Protein AF-A0A2S4L599-F1 (afdb_monomer)

Foldseek 3Di:
DDPDDDDDADQCQLPPHDDPDPVSVVSVVVVVVCCVPDQKDWDWDADPVDDDPFFGTKIKIQGDDDPPPPPDPPPPPPPDPDSDIAMWTWDQDPVRDIDIGHPPD

Nearest PDB structures (foldseek):
  4ejs-assembly1_C-2  TM=7.024E-01  e=7.358E-03  Saccharomyces cerevisiae S288C

Radius of gyration: 16.3 Å; Cα contacts (8 Å, |Δi|>4): 114; chains: 1; bounding box: 38×35×42 Å

pLDDT: mean 81.02, std 18.65, range [38.31, 97.25]

InterPro domains:
  IPR018627 Elongator complex protein 6 [PTHR16184] (4-104)
  IPR027417 P-loop containing nucleoside triphosphate hydrolase [G3DSA:3.40.50.300] (1-103)

Organism: NCBI:txid94208

Mean predicted aligned error: 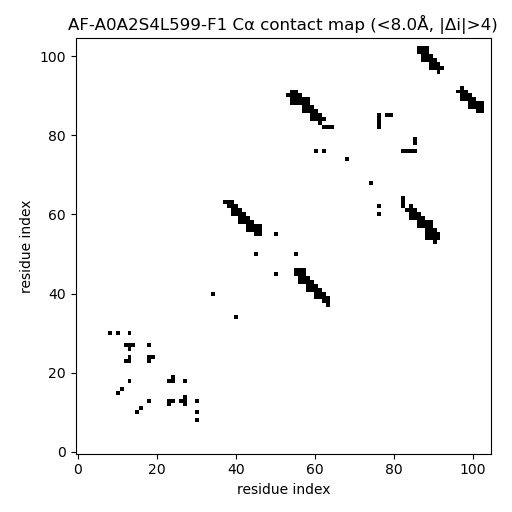8.45 Å

Solvent-accessible surface area (backbone atoms only — not comparable to full-atom values): 6861 Å² total; per-residue (Å²): 134,87,90,80,84,89,85,89,76,84,57,59,66,45,74,74,45,88,64,84,47,73,68,44,43,53,47,23,52,49,54,52,51,51,56,71,71,39,62,59,43,78,46,80,44,70,47,96,88,52,89,50,98,82,39,56,26,38,39,36,42,42,58,66,83,62,99,81,65,88,84,65,94,74,63,97,56,76,86,49,99,68,78,51,74,46,62,28,36,28,25,71,46,98,89,70,51,76,52,77,43,69,74,88,119

Sequence (105 aa):
RVHATILTLSADDPLLHPQATPLEREHAALALSQAHAARTVVALRMLDTGAARDVSGVMRITARGGEDDDEDGAGIAQGSGNGEDVEYLYYVAGDGGVKVFERGA

Secondary structure (DSSP, 8-state):
-----------HHHHHS---SHHHHHHHHHHHHHHHH-SEEEEEEE-TT---SS--EEEEEEE---TT--SS---TTTTSTTTPPEEEEEEE-TTS-EEEEETT-

Structure (mmCIF, N/CA/C/O backbone):
data_AF-A0A2S4L599-F1
#
_entry.id   AF-A0A2S4L599-F1
#
loop_
_atom_site.group_PDB
_atom_site.id
_atom_site.type_symbol
_atom_site.label_atom_id
_atom_site.label_alt_id
_atom_site.label_comp_id
_atom_site.label_asym_id
_atom_site.label_entity_id
_atom_site.label_seq_id
_atom_site.pdbx_PDB_ins_code
_atom_site.Cartn_x
_atom_site.Cartn_y
_atom_site.Cartn_z
_atom_site.occupancy
_atom_site.B_iso_or_equiv
_atom_site.auth_seq_id
_atom_site.auth_comp_id
_atom_site.auth_asym_id
_atom_site.auth_atom_id
_atom_site.pdbx_PDB_model_num
ATOM 1 N N . ARG A 1 1 ? 13.878 -23.677 3.643 1.00 75.88 1 ARG A N 1
ATOM 2 C CA . ARG A 1 1 ? 14.191 -22.239 3.828 1.00 75.88 1 ARG A CA 1
ATOM 3 C C . ARG A 1 1 ? 13.245 -21.478 2.907 1.00 75.88 1 ARG A C 1
ATOM 5 O O . ARG A 1 1 ? 13.159 -21.874 1.754 1.00 75.88 1 ARG A O 1
ATOM 12 N N . VAL A 1 2 ? 12.469 -20.517 3.406 1.00 84.31 2 VAL A N 1
ATOM 13 C CA . VAL A 1 2 ? 11.553 -19.721 2.565 1.00 84.31 2 VAL A CA 1
ATOM 14 C C . VAL A 1 2 ? 12.350 -18.551 1.991 1.00 84.31 2 VAL A C 1
ATOM 16 O O . VAL A 1 2 ? 13.052 -17.890 2.750 1.00 84.31 2 VAL A O 1
ATOM 19 N N . HIS A 1 3 ? 12.310 -18.359 0.670 1.00 87.06 3 HIS A N 1
ATOM 20 C CA . HIS A 1 3 ? 13.086 -17.317 -0.016 1.00 87.06 3 HIS A CA 1
ATOM 21 C C . HIS A 1 3 ? 12.345 -15.974 -0.062 1.00 87.06 3 HIS A C 1
ATOM 23 O O . HIS A 1 3 ? 12.966 -14.930 0.094 1.00 87.06 3 HIS A O 1
ATOM 29 N N . ALA A 1 4 ? 11.018 -16.002 -0.213 1.00 89.19 4 ALA A N 1
ATOM 30 C CA . ALA A 1 4 ? 10.182 -14.811 -0.267 1.00 89.19 4 ALA A CA 1
ATOM 31 C C . ALA A 1 4 ? 8.791 -15.082 0.322 1.00 89.19 4 ALA A C 1
ATOM 33 O O . ALA A 1 4 ? 8.301 -16.213 0.281 1.00 89.19 4 ALA A O 1
ATOM 34 N N . THR A 1 5 ? 8.157 -14.022 0.821 1.00 93.00 5 THR A N 1
ATOM 35 C CA . THR A 1 5 ? 6.768 -14.009 1.294 1.00 93.00 5 THR A CA 1
ATOM 36 C C . THR A 1 5 ? 6.077 -12.796 0.687 1.00 93.00 5 THR A C 1
ATOM 38 O O . THR A 1 5 ? 6.600 -11.689 0.781 1.00 93.00 5 THR A O 1
ATOM 41 N N . ILE A 1 6 ? 4.904 -12.999 0.086 1.00 94.44 6 ILE A N 1
ATOM 42 C CA . ILE A 1 6 ? 4.062 -11.920 -0.440 1.00 94.44 6 ILE A CA 1
ATOM 43 C C . ILE A 1 6 ? 2.854 -11.784 0.482 1.00 94.44 6 ILE A C 1
ATOM 45 O O . ILE A 1 6 ? 2.152 -12.763 0.734 1.00 94.44 6 ILE A O 1
ATOM 49 N N . LEU A 1 7 ? 2.628 -10.574 0.991 1.00 95.75 7 LEU A N 1
ATOM 50 C CA . LEU A 1 7 ? 1.468 -10.228 1.806 1.00 95.75 7 LEU A CA 1
ATOM 51 C C . LEU A 1 7 ? 0.641 -9.180 1.064 1.00 95.75 7 LEU A C 1
ATOM 53 O O . LEU A 1 7 ? 1.179 -8.176 0.604 1.00 95.75 7 LEU A O 1
ATOM 57 N N . THR A 1 8 ? -0.667 -9.404 0.977 1.00 95.38 8 THR A N 1
ATOM 58 C CA . THR A 1 8 ? -1.624 -8.441 0.424 1.00 95.38 8 THR A CA 1
ATOM 59 C C . THR A 1 8 ? -2.568 -8.021 1.538 1.00 95.38 8 THR A C 1
ATOM 61 O O . THR A 1 8 ? -3.235 -8.864 2.135 1.00 95.38 8 THR A O 1
ATOM 64 N N . LEU A 1 9 ? -2.597 -6.725 1.837 1.00 93.75 9 LEU A N 1
ATOM 65 C CA . LEU A 1 9 ? -3.397 -6.135 2.908 1.00 93.75 9 LEU A CA 1
ATOM 66 C C . LEU A 1 9 ? -4.200 -4.961 2.341 1.00 93.75 9 LEU A C 1
ATOM 68 O O . LEU A 1 9 ? -3.706 -4.243 1.473 1.00 93.75 9 LEU A O 1
ATOM 72 N N . SER A 1 10 ? -5.419 -4.758 2.844 1.00 92.12 10 SER A N 1
ATOM 73 C CA . SER A 1 10 ? -6.171 -3.529 2.569 1.00 92.12 10 SER A CA 1
ATOM 74 C C . SER A 1 10 ? -5.547 -2.392 3.372 1.00 92.12 10 SER A C 1
ATOM 76 O O . SER A 1 10 ? -5.543 -2.449 4.599 1.00 92.12 10 SER A O 1
ATOM 78 N N . ALA A 1 11 ? -4.984 -1.395 2.691 1.00 89.75 11 ALA A N 1
ATOM 79 C CA . ALA A 1 11 ? -4.231 -0.316 3.328 1.00 89.75 11 ALA A CA 1
ATOM 80 C C . ALA A 1 11 ? -5.070 0.947 3.606 1.00 89.75 11 ALA A C 1
ATOM 82 O O . ALA A 1 11 ? -4.670 1.772 4.424 1.00 89.75 11 ALA A O 1
ATOM 83 N N . ASP A 1 12 ? -6.235 1.092 2.972 1.00 88.06 12 ASP A N 1
ATOM 84 C CA . ASP A 1 12 ? -7.008 2.340 3.002 1.00 88.06 12 ASP A CA 1
ATOM 85 C C . ASP A 1 12 ? -7.619 2.619 4.381 1.00 88.06 12 ASP A C 1
ATOM 87 O O . ASP A 1 12 ? -7.376 3.668 4.973 1.00 88.06 12 ASP A O 1
ATOM 91 N N . ASP A 1 13 ? -8.368 1.669 4.942 1.00 85.12 13 ASP A N 1
ATOM 92 C CA . ASP A 1 13 ? -8.901 1.776 6.305 1.00 85.12 13 ASP A CA 1
ATOM 93 C C . ASP A 1 13 ? -7.798 1.999 7.355 1.00 85.12 13 ASP A C 1
ATOM 95 O O . ASP A 1 13 ? -7.906 2.955 8.126 1.00 85.12 13 ASP A O 1
ATOM 99 N N . PRO A 1 14 ? -6.715 1.193 7.400 1.00 88.06 14 PRO A N 1
ATOM 100 C CA . PRO A 1 14 ? -5.689 1.372 8.419 1.00 88.06 14 PRO A CA 1
ATOM 101 C C . PRO A 1 14 ? -4.872 2.662 8.279 1.00 88.06 14 PRO A C 1
ATOM 103 O O . PRO A 1 14 ? -4.419 3.168 9.305 1.00 88.06 14 PRO A O 1
ATOM 106 N N . LEU A 1 15 ? -4.649 3.187 7.066 1.00 86.31 15 LEU A N 1
ATOM 107 C CA . LEU A 1 15 ? -3.739 4.324 6.845 1.00 86.31 15 LEU A CA 1
ATOM 108 C C . LEU A 1 15 ? -4.441 5.663 6.588 1.00 86.31 15 LEU A C 1
ATOM 110 O O . LEU A 1 15 ? -3.812 6.703 6.782 1.00 86.31 15 LEU A O 1
ATOM 114 N N . LEU A 1 16 ? -5.705 5.665 6.156 1.00 88.62 16 LEU A N 1
ATOM 115 C CA . LEU A 1 16 ? -6.420 6.888 5.765 1.00 88.62 16 LEU A CA 1
ATOM 116 C C . LEU A 1 16 ? -7.534 7.285 6.742 1.00 88.62 16 LEU A C 1
ATOM 118 O O . LEU A 1 16 ? -7.883 8.465 6.804 1.00 88.62 16 LEU A O 1
ATOM 122 N N . HIS A 1 17 ? -8.085 6.342 7.514 1.00 89.62 17 HIS A N 1
ATOM 123 C CA . HIS A 1 17 ? -9.225 6.595 8.399 1.00 89.62 17 HIS A CA 1
ATOM 124 C C . HIS A 1 17 ? -8.826 6.616 9.887 1.00 89.62 17 HIS A C 1
ATOM 126 O O . HIS A 1 17 ? -7.909 5.901 10.293 1.00 89.62 17 HIS A O 1
ATOM 132 N N . PRO A 1 18 ? -9.505 7.410 10.741 1.00 91.50 18 PRO A N 1
ATOM 133 C CA . PRO A 1 18 ? -9.281 7.374 12.187 1.00 91.50 18 PRO A CA 1
ATOM 134 C C . PRO A 1 18 ? -9.609 6.000 12.794 1.00 91.50 18 PRO A C 1
ATOM 136 O O . PRO A 1 18 ? -10.691 5.470 12.556 1.00 91.50 18 PRO A O 1
ATOM 139 N N . GLN A 1 19 ? -8.721 5.462 13.638 1.00 93.31 19 GLN A N 1
ATOM 140 C CA . GLN A 1 19 ? -8.913 4.161 14.295 1.00 93.31 19 GLN A CA 1
ATOM 141 C C . GLN A 1 19 ? -9.596 4.316 15.668 1.00 93.31 19 GLN A C 1
ATOM 143 O O . GLN A 1 19 ? -8.966 4.622 16.693 1.00 93.31 19 GLN A O 1
ATOM 148 N N . ALA A 1 20 ? -10.906 4.090 15.702 1.00 94.50 20 ALA A N 1
ATOM 149 C CA . ALA A 1 20 ? -11.747 4.184 16.888 1.00 94.50 20 ALA A CA 1
ATOM 150 C C . ALA A 1 20 ? -11.706 2.908 17.743 1.00 94.50 20 ALA A C 1
ATOM 152 O O . ALA A 1 20 ? -11.730 2.996 18.975 1.00 94.50 20 ALA A O 1
ATOM 153 N N . THR A 1 21 ? -11.618 1.731 17.117 1.00 96.56 21 THR A N 1
ATOM 154 C CA . THR A 1 21 ? -11.657 0.438 17.817 1.00 96.56 21 THR A CA 1
ATOM 155 C C . THR A 1 21 ? -10.263 -0.170 18.016 1.00 96.56 21 THR A C 1
ATOM 157 O O . THR A 1 21 ? -9.332 0.135 17.268 1.00 96.56 21 THR A O 1
ATOM 160 N N . PRO A 1 22 ? -10.075 -1.063 19.009 1.00 97.25 22 PRO A N 1
ATOM 161 C CA . PRO A 1 22 ? -8.826 -1.811 19.145 1.00 97.25 22 PRO A CA 1
ATOM 162 C C . PRO A 1 22 ? -8.479 -2.610 17.885 1.00 97.25 22 PRO A C 1
ATOM 164 O O . PRO A 1 22 ? -7.326 -2.619 17.478 1.00 97.25 22 PRO A O 1
ATOM 167 N N . LEU A 1 23 ? -9.474 -3.219 17.229 1.00 95.44 23 LEU A N 1
ATOM 168 C CA . LEU A 1 23 ? -9.255 -3.988 16.003 1.00 95.44 23 LEU A CA 1
ATOM 169 C C . LEU A 1 23 ? -8.685 -3.118 14.874 1.00 95.44 23 LEU A C 1
ATOM 171 O O . LEU A 1 23 ? -7.742 -3.531 14.207 1.00 95.44 23 LEU A O 1
ATOM 175 N N . GLU A 1 24 ? -9.215 -1.907 14.685 1.00 95.38 24 GLU A N 1
ATOM 176 C CA . GLU A 1 24 ? -8.703 -0.956 13.688 1.00 95.38 24 GLU A CA 1
ATOM 177 C C . GLU A 1 24 ? -7.260 -0.533 13.986 1.00 95.38 24 GLU A C 1
ATOM 179 O O . GLU A 1 24 ? -6.441 -0.439 13.073 1.00 95.38 24 GLU A O 1
ATOM 184 N N . ARG A 1 25 ? -6.920 -0.326 15.265 1.00 95.8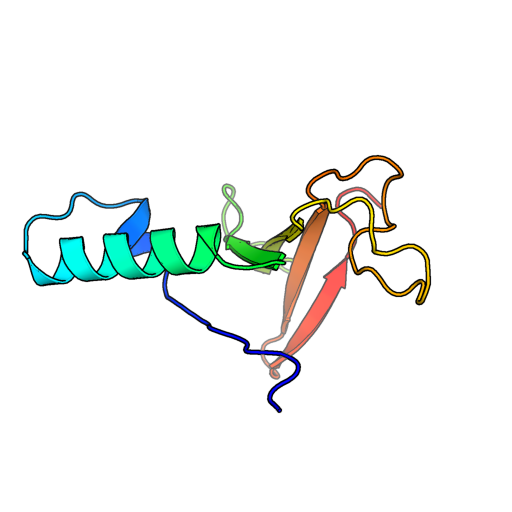1 25 ARG A N 1
ATOM 185 C CA . ARG A 1 25 ? -5.552 0.027 15.681 1.00 95.81 25 ARG A CA 1
ATOM 186 C C . ARG A 1 25 ? -4.571 -1.112 15.441 1.00 95.81 25 ARG A C 1
ATOM 188 O O . ARG A 1 25 ? -3.489 -0.869 14.918 1.00 95.81 25 ARG A O 1
ATOM 195 N N . GLU A 1 26 ? -4.955 -2.340 15.778 1.00 96.62 26 GLU A N 1
ATOM 196 C CA . GLU A 1 26 ? -4.128 -3.521 15.521 1.00 96.62 26 GLU A CA 1
ATOM 197 C C . GLU A 1 26 ? -3.971 -3.780 14.017 1.00 96.62 26 GLU A C 1
ATOM 199 O O . GLU A 1 26 ? -2.884 -4.131 13.562 1.00 96.62 26 GLU A O 1
ATOM 204 N N . HIS A 1 27 ? -5.013 -3.535 13.213 1.00 95.62 27 HIS A N 1
ATOM 205 C CA . HIS A 1 27 ? -4.908 -3.611 11.756 1.00 95.62 27 HIS A CA 1
ATOM 206 C C . HIS A 1 27 ? -3.922 -2.567 11.208 1.00 95.62 27 HIS A C 1
ATOM 208 O O . HIS A 1 27 ? -3.058 -2.908 10.397 1.00 95.62 27 HIS A O 1
ATOM 214 N N . ALA A 1 28 ? -3.984 -1.324 11.693 1.00 96.00 28 ALA A N 1
ATOM 215 C CA . ALA A 1 28 ? -3.034 -0.279 11.318 1.00 96.00 28 ALA A CA 1
ATOM 216 C C . ALA A 1 28 ? -1.597 -0.616 11.733 1.00 96.00 28 ALA A C 1
ATOM 218 O O . ALA A 1 28 ? -0.675 -0.495 10.923 1.00 96.00 28 ALA A O 1
ATOM 219 N N . ALA A 1 29 ? -1.407 -1.115 12.957 1.00 96.19 29 ALA A N 1
ATOM 220 C CA . ALA A 1 29 ? -0.108 -1.555 13.448 1.00 96.19 29 ALA A CA 1
ATOM 221 C C . ALA A 1 29 ? 0.454 -2.708 12.607 1.00 96.19 29 ALA A C 1
ATOM 223 O O . ALA A 1 29 ? 1.633 -2.683 12.251 1.00 96.19 29 ALA A O 1
ATOM 224 N N . LEU A 1 30 ? -0.381 -3.684 12.238 1.00 96.00 30 LEU A N 1
ATOM 225 C CA . LEU A 1 30 ? 0.012 -4.793 11.376 1.00 96.00 30 LEU A CA 1
ATOM 226 C C . LEU A 1 30 ? 0.441 -4.288 9.995 1.00 96.00 30 LEU A C 1
ATOM 228 O O . LEU A 1 30 ? 1.559 -4.578 9.576 1.00 96.00 30 LEU A O 1
ATOM 232 N N . ALA A 1 31 ? -0.408 -3.520 9.307 1.00 95.19 31 ALA A N 1
ATOM 233 C CA . ALA A 1 31 ? -0.132 -3.023 7.959 1.00 95.19 31 ALA A CA 1
ATOM 234 C C . ALA A 1 31 ? 1.156 -2.186 7.908 1.00 95.19 31 ALA A C 1
ATOM 236 O O .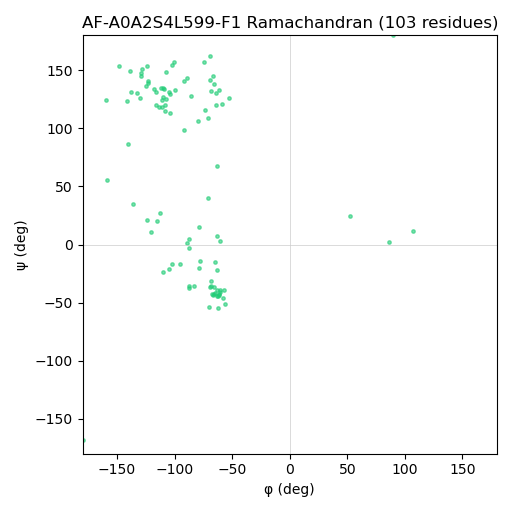 ALA A 1 31 ? 2.019 -2.433 7.064 1.00 95.19 31 ALA A O 1
ATOM 237 N N . LEU A 1 32 ? 1.329 -1.262 8.859 1.00 94.50 32 LEU A N 1
ATOM 238 C CA . LEU A 1 32 ? 2.523 -0.423 8.953 1.00 94.50 32 LEU A CA 1
ATOM 239 C C . LEU A 1 32 ? 3.780 -1.246 9.269 1.00 94.50 32 LEU A C 1
ATOM 241 O O . LEU A 1 32 ? 4.824 -1.039 8.653 1.00 94.50 32 LEU A O 1
ATOM 245 N N . SER A 1 33 ? 3.680 -2.205 10.194 1.00 95.94 33 SER A N 1
ATOM 246 C CA . SER A 1 33 ? 4.809 -3.066 10.567 1.00 95.94 33 SER A CA 1
ATOM 247 C C . SER A 1 33 ? 5.255 -3.952 9.406 1.00 95.94 33 SER A C 1
ATOM 249 O O . SER A 1 33 ? 6.455 -4.089 9.176 1.00 95.94 33 SER A O 1
ATOM 251 N N . GLN A 1 34 ? 4.311 -4.522 8.645 1.00 95.19 34 GLN A N 1
ATOM 252 C CA . GLN A 1 34 ? 4.637 -5.319 7.460 1.00 95.19 34 GLN A CA 1
ATOM 253 C C . GLN A 1 34 ? 5.237 -4.451 6.350 1.00 95.19 34 GLN A C 1
ATOM 255 O O . GLN A 1 34 ? 6.246 -4.840 5.771 1.00 95.19 34 GLN A O 1
ATOM 260 N N . ALA A 1 35 ? 4.684 -3.260 6.096 1.00 92.31 35 ALA A N 1
ATOM 261 C CA . ALA A 1 35 ? 5.240 -2.332 5.111 1.00 92.31 35 ALA A CA 1
ATOM 262 C C . ALA A 1 35 ? 6.674 -1.901 5.469 1.00 92.31 35 ALA A C 1
ATOM 264 O O . ALA A 1 35 ? 7.538 -1.869 4.599 1.00 92.31 35 ALA A O 1
ATOM 265 N N . HIS A 1 36 ? 6.953 -1.630 6.748 1.00 91.69 36 HIS A N 1
ATOM 266 C CA . HIS A 1 36 ? 8.294 -1.271 7.217 1.00 91.69 36 HIS A CA 1
ATOM 267 C C . HIS A 1 36 ? 9.290 -2.444 7.156 1.00 91.69 36 HIS A C 1
ATOM 269 O O . HIS A 1 36 ? 10.474 -2.240 6.883 1.00 91.69 36 HIS A O 1
ATOM 275 N N . ALA A 1 37 ? 8.835 -3.669 7.439 1.00 91.62 37 ALA A N 1
ATOM 276 C CA . ALA A 1 37 ? 9.671 -4.870 7.398 1.00 91.62 37 ALA A CA 1
ATOM 277 C C . ALA A 1 37 ? 9.911 -5.400 5.972 1.00 91.62 37 ALA A C 1
ATOM 279 O O . ALA A 1 37 ? 10.850 -6.169 5.755 1.00 91.62 37 ALA A O 1
ATOM 280 N N . ALA A 1 38 ? 9.071 -5.024 5.007 1.00 91.50 38 ALA A N 1
ATOM 281 C CA . ALA A 1 38 ? 9.170 -5.487 3.633 1.00 91.50 38 ALA A CA 1
ATOM 282 C C . ALA A 1 38 ? 10.407 -4.920 2.919 1.00 91.50 38 ALA A C 1
ATOM 284 O O . ALA A 1 38 ? 10.754 -3.747 3.045 1.00 91.50 38 ALA A O 1
ATOM 285 N N . ARG A 1 39 ? 11.043 -5.761 2.093 1.00 89.00 39 ARG A N 1
ATOM 286 C CA . ARG A 1 39 ? 12.090 -5.325 1.154 1.00 89.00 39 ARG A CA 1
ATOM 287 C C . ARG A 1 39 ? 11.513 -4.455 0.037 1.00 89.00 39 ARG A C 1
ATOM 289 O O . ARG A 1 39 ? 12.156 -3.509 -0.410 1.00 89.00 39 ARG A O 1
ATOM 296 N N . THR A 1 40 ? 10.301 -4.782 -0.399 1.00 90.19 40 THR A N 1
ATOM 297 C CA . THR A 1 40 ? 9.595 -4.085 -1.470 1.00 90.19 40 THR A CA 1
ATOM 298 C C . THR A 1 40 ? 8.138 -3.908 -1.076 1.00 90.19 40 THR A C 1
ATOM 300 O O . THR A 1 40 ? 7.482 -4.867 -0.671 1.00 90.19 40 THR A O 1
ATOM 303 N N . VAL A 1 41 ? 7.633 -2.688 -1.218 1.00 92.56 41 VAL A N 1
ATOM 304 C CA . VAL A 1 41 ? 6.229 -2.331 -1.023 1.00 92.56 41 VAL A CA 1
ATOM 305 C C . VAL A 1 41 ? 5.640 -1.969 -2.380 1.00 92.56 41 VAL A C 1
ATOM 307 O O . VAL A 1 41 ? 6.145 -1.082 -3.064 1.00 92.56 41 VAL A O 1
ATOM 310 N N . VAL A 1 42 ? 4.561 -2.652 -2.759 1.00 93.50 42 VAL A N 1
ATOM 311 C CA . VAL A 1 42 ? 3.772 -2.336 -3.955 1.00 93.50 42 VAL A CA 1
ATOM 312 C C . VAL A 1 42 ? 2.443 -1.749 -3.496 1.00 93.50 42 VAL A C 1
ATOM 314 O O . VAL A 1 42 ? 1.654 -2.434 -2.849 1.00 93.50 42 VAL A O 1
ATOM 317 N N . ALA A 1 43 ? 2.206 -0.478 -3.806 1.00 93.06 43 ALA A N 1
ATOM 318 C CA . ALA A 1 43 ? 0.989 0.239 -3.447 1.00 93.06 43 ALA A CA 1
ATOM 319 C C . ALA A 1 43 ? 0.152 0.521 -4.699 1.00 93.06 43 ALA A C 1
ATOM 321 O O . ALA A 1 43 ? 0.647 1.106 -5.662 1.00 93.06 43 ALA A O 1
ATOM 322 N N . LEU A 1 44 ? -1.120 0.129 -4.674 1.00 92.31 44 LEU A N 1
ATOM 323 C CA . LEU A 1 44 ? -2.088 0.418 -5.731 1.00 92.31 44 LEU A CA 1
ATOM 324 C C . LEU A 1 44 ? -3.011 1.536 -5.256 1.00 92.31 44 LEU A C 1
ATOM 326 O O . LEU A 1 44 ? -3.583 1.438 -4.175 1.00 92.31 44 LEU A O 1
ATOM 330 N N . ARG A 1 45 ? -3.178 2.577 -6.070 1.00 90.25 45 ARG A N 1
ATOM 331 C CA . ARG A 1 45 ? -4.146 3.652 -5.826 1.00 90.25 45 ARG A CA 1
ATOM 332 C C . ARG A 1 45 ? -4.999 3.898 -7.059 1.00 90.25 45 ARG A C 1
ATOM 334 O O . ARG A 1 45 ? -4.529 3.750 -8.188 1.00 90.25 45 ARG A O 1
ATOM 341 N N . MET A 1 46 ? -6.249 4.287 -6.841 1.00 89.31 46 MET A N 1
ATOM 342 C CA . MET A 1 46 ? -7.110 4.779 -7.915 1.00 89.31 4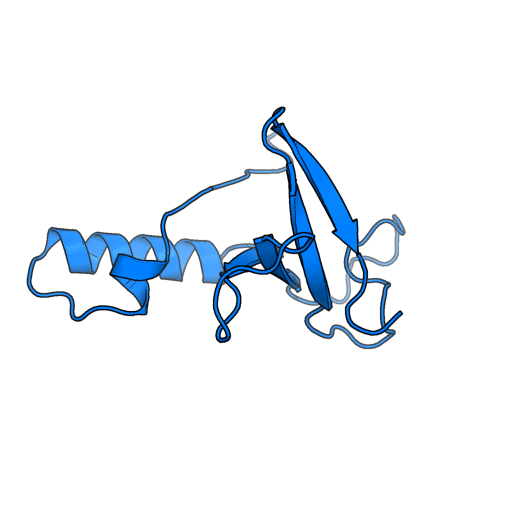6 MET A CA 1
ATOM 343 C C . MET A 1 46 ? -6.610 6.143 -8.410 1.00 89.31 46 MET A C 1
ATOM 345 O O . MET A 1 46 ? -5.824 6.814 -7.739 1.00 89.31 46 MET A O 1
ATOM 349 N N . LEU A 1 47 ? -7.052 6.551 -9.599 1.00 88.38 47 LEU A N 1
ATOM 350 C CA . LEU A 1 47 ? -6.787 7.899 -10.097 1.00 88.38 47 LEU A CA 1
ATOM 351 C C . LEU A 1 47 ? -7.548 8.939 -9.267 1.00 88.38 47 LEU A C 1
ATOM 353 O O . LEU A 1 47 ? -8.762 8.830 -9.095 1.00 88.38 47 LEU A O 1
ATOM 357 N N . ASP A 1 48 ? -6.850 9.997 -8.851 1.00 81.62 48 ASP A N 1
ATOM 358 C CA . ASP A 1 48 ? -7.441 11.118 -8.105 1.00 81.62 48 ASP A CA 1
ATOM 359 C C . ASP A 1 48 ? -8.499 11.880 -8.934 1.00 81.62 48 ASP A C 1
ATOM 361 O O . ASP A 1 48 ? -9.377 12.547 -8.390 1.00 81.62 48 ASP A O 1
ATOM 365 N N . THR A 1 49 ? -8.438 11.770 -10.266 1.00 83.94 49 THR A N 1
ATOM 366 C CA . THR A 1 49 ? -9.364 12.405 -11.219 1.00 83.94 49 THR A CA 1
ATOM 367 C C . THR A 1 49 ? -10.616 11.573 -11.522 1.00 83.94 49 THR A C 1
ATOM 369 O O . THR A 1 49 ? -11.487 12.038 -12.258 1.00 83.94 49 THR A O 1
ATOM 372 N N . GLY A 1 50 ? -10.732 10.364 -10.963 1.00 73.50 50 GLY A N 1
ATOM 373 C CA . GLY A 1 50 ? -11.799 9.415 -11.284 1.00 73.50 50 GLY A CA 1
ATOM 374 C C . GLY A 1 50 ? -11.455 8.476 -12.447 1.00 73.50 50 GLY A C 1
ATOM 375 O O . GLY A 1 50 ? -10.357 8.502 -12.999 1.00 73.50 50 GLY A O 1
ATOM 376 N N . ALA A 1 51 ? -12.388 7.583 -12.790 1.00 67.94 51 ALA A N 1
ATOM 377 C CA . ALA A 1 51 ? -12.142 6.491 -13.732 1.00 67.94 51 ALA A CA 1
ATOM 378 C C . ALA A 1 51 ? -11.827 6.990 -15.156 1.00 67.94 51 ALA A C 1
ATOM 380 O O . ALA A 1 51 ? -12.579 7.777 -15.732 1.00 67.94 51 ALA A O 1
ATOM 381 N N . ALA A 1 52 ? -10.750 6.469 -15.746 1.00 81.75 52 ALA A N 1
ATOM 382 C CA . ALA A 1 52 ? -10.424 6.646 -17.157 1.00 81.75 52 ALA A CA 1
ATOM 383 C C . ALA A 1 52 ? -10.778 5.376 -17.945 1.00 81.75 52 ALA A C 1
ATOM 385 O O . ALA A 1 52 ? -10.798 4.275 -17.397 1.00 81.75 52 ALA A O 1
ATOM 386 N N . ARG A 1 53 ? -11.042 5.513 -19.253 1.00 83.38 53 ARG A N 1
ATOM 387 C CA . ARG A 1 53 ? -11.440 4.370 -20.099 1.00 83.38 53 ARG A CA 1
ATOM 388 C C . ARG A 1 53 ? -10.372 3.274 -20.149 1.00 83.38 53 ARG A C 1
ATOM 390 O O . ARG A 1 53 ? -10.711 2.097 -20.132 1.00 83.38 53 ARG A O 1
ATOM 397 N N . ASP A 1 54 ? -9.111 3.690 -20.199 1.00 88.06 54 ASP A N 1
ATOM 398 C CA . ASP A 1 54 ? -7.968 2.824 -20.497 1.00 88.06 54 ASP A CA 1
ATOM 399 C C . ASP A 1 54 ? -6.933 2.805 -19.349 1.00 88.06 54 ASP A C 1
ATOM 401 O O . ASP A 1 54 ? -5.826 2.303 -19.522 1.00 88.06 54 ASP A O 1
ATOM 405 N N . VAL A 1 55 ? -7.277 3.358 -18.174 1.00 91.06 55 VAL A N 1
ATOM 406 C CA . VAL A 1 55 ? -6.427 3.375 -16.969 1.00 91.06 55 VAL A CA 1
ATOM 407 C C . VAL A 1 55 ? -7.293 3.159 -15.729 1.00 91.06 55 VAL A C 1
ATOM 409 O O . VAL A 1 55 ? -8.227 3.917 -15.471 1.00 91.06 55 VAL A O 1
ATOM 412 N N . SER A 1 56 ? -6.966 2.129 -14.953 1.00 91.75 56 SER A N 1
ATOM 413 C CA . SER A 1 56 ? -7.632 1.795 -13.691 1.00 91.75 56 SER A CA 1
ATOM 414 C C . SER A 1 56 ? -7.015 2.532 -12.504 1.00 91.75 56 SER A C 1
ATOM 416 O O . SER A 1 56 ? -7.741 2.965 -11.613 1.00 91.75 56 SER A O 1
ATOM 418 N N . GLY A 1 57 ? -5.694 2.714 -12.492 1.00 93.06 57 GLY A N 1
ATOM 419 C CA . GLY A 1 57 ? -5.020 3.379 -11.383 1.00 93.06 57 GLY A CA 1
ATOM 420 C C . GLY A 1 57 ? -3.512 3.510 -11.556 1.00 93.06 57 GLY A C 1
ATOM 421 O O . GLY A 1 57 ? -2.965 3.275 -12.635 1.00 93.06 57 GLY A O 1
ATOM 422 N N . VAL A 1 58 ? -2.855 3.885 -10.461 1.00 92.44 58 VAL A N 1
ATOM 423 C CA . VAL A 1 58 ? -1.399 4.007 -10.341 1.00 92.44 58 VAL A CA 1
ATOM 424 C C . VAL A 1 58 ? -0.874 2.897 -9.433 1.00 92.44 58 VAL A C 1
ATOM 426 O O . VAL A 1 58 ? -1.424 2.650 -8.359 1.00 92.44 58 VAL A O 1
ATOM 429 N N . MET A 1 59 ? 0.204 2.244 -9.853 1.00 92.94 59 MET A N 1
ATOM 430 C CA . MET A 1 59 ? 0.989 1.313 -9.051 1.00 92.94 59 MET A CA 1
ATOM 431 C C . MET A 1 59 ? 2.321 1.970 -8.700 1.00 92.94 59 MET A C 1
AT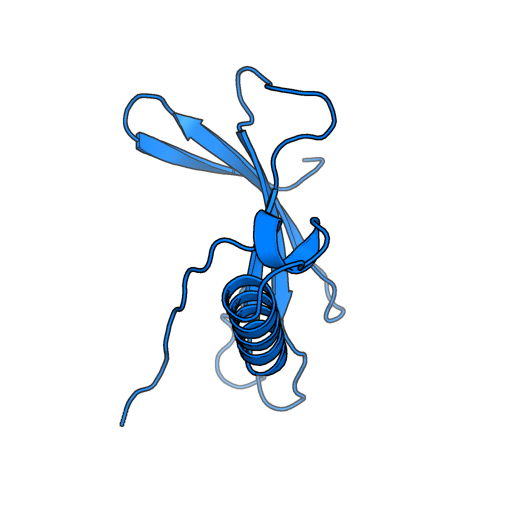OM 433 O O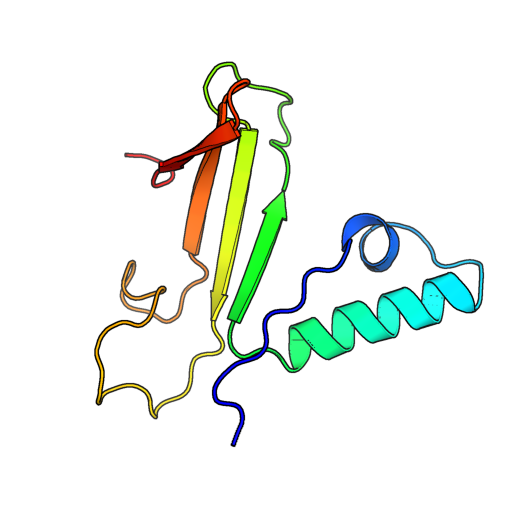 . MET A 1 59 ? 3.092 2.301 -9.597 1.00 92.94 59 MET A O 1
ATOM 437 N N . ARG A 1 60 ? 2.607 2.138 -7.409 1.00 91.50 60 ARG A N 1
ATOM 438 C CA . ARG A 1 60 ? 3.905 2.606 -6.914 1.00 91.50 60 ARG A CA 1
ATOM 439 C C . ARG A 1 60 ? 4.689 1.442 -6.326 1.00 91.50 60 ARG A C 1
ATOM 441 O O . ARG A 1 60 ? 4.151 0.704 -5.500 1.00 91.50 60 ARG A O 1
ATOM 448 N N . ILE A 1 61 ? 5.949 1.308 -6.716 1.00 91.31 61 ILE A N 1
ATOM 449 C CA . ILE A 1 61 ? 6.883 0.322 -6.175 1.00 91.31 61 ILE A CA 1
ATOM 450 C C . ILE A 1 61 ? 7.977 1.067 -5.414 1.00 91.31 61 ILE A C 1
ATOM 452 O O . ILE A 1 61 ? 8.731 1.839 -6.000 1.00 91.31 61 ILE A O 1
ATOM 456 N N . THR A 1 62 ? 8.065 0.800 -4.114 1.00 89.00 62 THR A N 1
ATOM 457 C CA . THR A 1 62 ? 9.119 1.299 -3.228 1.00 89.00 62 THR A CA 1
ATOM 458 C C . THR A 1 62 ? 9.981 0.120 -2.812 1.00 89.00 62 THR A C 1
ATOM 460 O O . THR A 1 62 ? 9.486 -0.817 -2.182 1.00 89.00 62 THR A O 1
ATOM 463 N N . ALA A 1 63 ? 11.265 0.138 -3.154 1.00 85.06 63 ALA A N 1
ATOM 464 C CA . ALA A 1 63 ? 12.223 -0.869 -2.714 1.00 85.06 63 ALA A CA 1
ATOM 465 C C . ALA A 1 63 ? 13.188 -0.249 -1.703 1.00 85.06 63 ALA A C 1
ATOM 467 O O . ALA A 1 63 ? 13.712 0.842 -1.913 1.00 85.06 63 ALA A O 1
ATOM 468 N N . ARG A 1 64 ? 13.439 -0.946 -0.594 1.0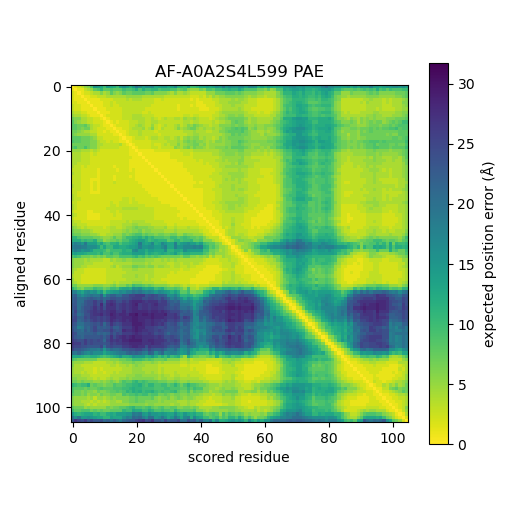0 73.62 64 ARG A N 1
ATOM 469 C CA . ARG A 1 64 ? 14.465 -0.530 0.357 1.00 73.62 64 ARG A CA 1
ATOM 470 C C . ARG A 1 64 ? 15.829 -0.772 -0.289 1.00 73.62 64 ARG A C 1
ATOM 472 O O . ARG A 1 64 ? 16.227 -1.923 -0.449 1.00 73.62 64 ARG A O 1
ATOM 479 N N . GLY A 1 65 ? 16.518 0.305 -0.664 1.00 57.88 65 GLY A N 1
ATOM 480 C CA . GLY A 1 65 ? 17.890 0.242 -1.160 1.00 57.88 65 GLY A CA 1
ATOM 481 C C . GLY A 1 65 ? 18.807 -0.380 -0.108 1.00 57.88 65 GLY A C 1
ATOM 482 O O . GLY A 1 65 ? 18.885 0.110 1.020 1.00 57.88 65 GLY A O 1
ATOM 483 N N . GLY A 1 66 ? 19.452 -1.484 -0.463 1.00 47.78 66 GLY A N 1
ATOM 484 C CA . GLY A 1 66 ? 20.573 -2.059 0.270 1.00 47.78 66 GLY A CA 1
ATOM 485 C C . GLY A 1 66 ? 21.753 -2.174 -0.686 1.00 47.78 66 GLY A C 1
ATOM 486 O O . GLY A 1 66 ? 21.557 -2.551 -1.836 1.00 47.78 66 GLY A O 1
ATOM 487 N N . GLU A 1 67 ? 22.951 -1.848 -0.207 1.00 46.78 67 GLU A N 1
ATOM 488 C CA . GLU A 1 67 ? 24.231 -1.883 -0.939 1.00 46.78 67 GLU A CA 1
ATOM 489 C C . GLU A 1 67 ? 24.674 -3.294 -1.405 1.00 46.78 67 GLU A C 1
ATOM 491 O O . GLU A 1 67 ? 25.767 -3.432 -1.937 1.00 46.78 67 GLU A O 1
ATOM 496 N N . ASP A 1 68 ? 23.842 -4.3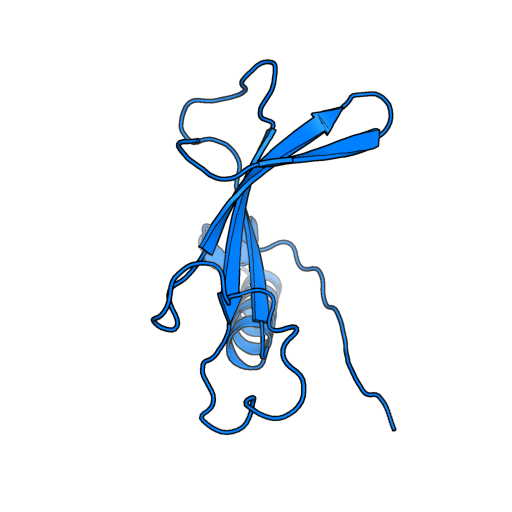33 -1.259 1.00 45.88 68 ASP A N 1
ATOM 497 C CA . ASP A 1 68 ? 24.229 -5.746 -1.434 1.00 45.88 68 ASP A CA 1
ATOM 498 C C . ASP A 1 68 ? 23.529 -6.466 -2.614 1.00 45.88 68 ASP A C 1
ATOM 500 O O . ASP A 1 68 ? 23.445 -7.692 -2.620 1.00 45.88 68 ASP A O 1
ATOM 504 N N . ASP A 1 69 ? 22.990 -5.748 -3.606 1.00 47.84 69 ASP A N 1
ATOM 505 C CA . ASP A 1 69 ? 22.183 -6.338 -4.702 1.00 47.84 69 ASP A CA 1
ATOM 506 C C . ASP A 1 69 ? 22.841 -6.272 -6.096 1.00 47.84 69 ASP A C 1
ATOM 508 O O . ASP A 1 69 ? 22.154 -6.284 -7.118 1.00 47.84 69 ASP A O 1
ATOM 512 N N . ASP A 1 70 ? 24.174 -6.239 -6.147 1.00 44.94 70 ASP A N 1
ATOM 513 C CA . ASP A 1 70 ? 24.951 -6.175 -7.397 1.00 44.94 70 ASP A CA 1
ATOM 514 C C . ASP A 1 70 ? 25.285 -7.545 -8.033 1.00 44.94 70 ASP A C 1
ATOM 516 O O . ASP A 1 70 ? 25.979 -7.579 -9.049 1.00 44.94 70 ASP A O 1
ATOM 520 N N . GLU A 1 71 ? 24.804 -8.685 -7.514 1.00 44.16 71 GLU A N 1
ATOM 521 C CA . GLU A 1 71 ? 25.166 -10.002 -8.091 1.00 44.16 71 GLU A CA 1
ATOM 522 C C . GLU A 1 71 ? 24.110 -10.673 -8.983 1.00 44.16 71 GLU A C 1
ATOM 524 O O . GLU A 1 71 ? 24.488 -11.497 -9.808 1.00 44.16 71 GLU A O 1
ATOM 529 N N . ASP A 1 72 ? 22.833 -10.278 -8.951 1.00 39.75 72 ASP A N 1
ATOM 530 C CA . ASP A 1 72 ? 21.814 -10.828 -9.861 1.00 39.75 72 ASP A CA 1
ATOM 531 C C . ASP A 1 72 ? 20.860 -9.719 -10.332 1.00 39.75 72 ASP A C 1
ATOM 533 O O . ASP A 1 72 ? 19.812 -9.457 -9.738 1.00 39.75 72 ASP A O 1
ATOM 537 N N . GLY A 1 73 ? 21.253 -9.032 -11.410 1.00 38.31 73 GLY A N 1
ATOM 538 C CA . GLY A 1 73 ? 20.610 -7.845 -11.987 1.00 38.31 73 GLY A CA 1
ATOM 539 C C . GLY A 1 73 ? 19.182 -8.036 -12.518 1.00 38.31 73 GLY A C 1
ATOM 540 O O . GLY A 1 73 ? 18.935 -7.909 -13.714 1.00 38.31 73 GLY A O 1
ATOM 541 N N . ALA A 1 74 ? 18.226 -8.284 -11.626 1.00 40.41 74 ALA A N 1
ATOM 542 C CA . ALA A 1 74 ? 16.789 -8.277 -11.897 1.00 40.41 74 ALA A CA 1
ATOM 543 C C . ALA A 1 74 ? 16.009 -7.555 -10.781 1.00 40.41 74 ALA A C 1
ATOM 545 O O . ALA A 1 74 ? 14.887 -7.924 -10.430 1.00 40.41 74 ALA A O 1
ATOM 546 N N . GLY A 1 75 ? 16.606 -6.508 -10.207 1.00 43.53 75 GLY A N 1
ATOM 547 C CA . GLY A 1 75 ? 15.898 -5.578 -9.338 1.00 43.53 75 GLY A CA 1
ATOM 548 C C . GLY A 1 75 ? 14.817 -4.842 -10.133 1.00 43.53 75 GLY A C 1
ATOM 549 O O . GLY A 1 75 ? 15.113 -4.115 -11.077 1.00 43.53 75 GLY A O 1
ATOM 550 N N . ILE A 1 76 ? 13.561 -4.992 -9.715 1.00 49.34 76 ILE A N 1
ATOM 551 C CA . ILE A 1 76 ? 12.334 -4.404 -10.302 1.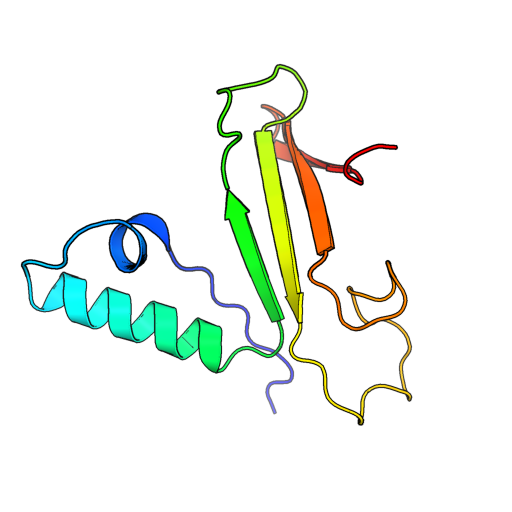00 49.34 76 ILE A CA 1
ATOM 552 C C . ILE A 1 76 ? 12.327 -2.852 -10.313 1.00 49.34 76 ILE A C 1
ATOM 554 O O . ILE A 1 76 ? 11.340 -2.232 -10.702 1.00 49.34 76 ILE A O 1
ATOM 558 N N . ALA A 1 77 ? 13.419 -2.225 -9.865 1.00 47.75 77 ALA A N 1
ATOM 559 C CA . ALA A 1 77 ? 13.609 -0.789 -9.692 1.00 47.75 77 ALA A CA 1
ATOM 560 C C . ALA A 1 77 ? 14.837 -0.238 -10.454 1.00 47.75 77 ALA A C 1
ATOM 562 O O . ALA A 1 77 ? 15.324 0.836 -10.127 1.00 47.75 77 ALA A O 1
ATOM 563 N N . GLN A 1 78 ? 15.341 -0.925 -11.489 1.00 43.31 78 GLN A N 1
ATOM 564 C CA . GLN A 1 78 ? 16.400 -0.376 -12.363 1.00 43.31 78 GLN A CA 1
ATOM 565 C C . GLN A 1 78 ? 15.882 0.634 -13.416 1.00 43.31 78 GLN A C 1
ATOM 567 O O . GLN A 1 78 ? 16.585 0.951 -14.371 1.00 43.31 78 GLN A O 1
ATOM 572 N N . GLY A 1 79 ? 14.654 1.145 -13.265 1.00 41.97 79 GLY A N 1
ATOM 573 C CA . GLY A 1 79 ? 14.028 2.069 -14.219 1.00 41.97 79 GLY A CA 1
ATOM 574 C C . GLY A 1 79 ? 14.500 3.522 -14.128 1.00 41.97 79 GLY A C 1
ATOM 575 O O . GLY A 1 79 ? 14.248 4.295 -15.043 1.00 41.97 79 GLY A O 1
ATOM 576 N N . SER A 1 80 ? 15.196 3.918 -13.064 1.00 41.62 80 SER A N 1
ATOM 577 C CA . SER A 1 80 ? 15.798 5.247 -12.973 1.00 41.62 80 SER A CA 1
ATOM 578 C C . SER A 1 80 ? 16.903 5.188 -11.919 1.00 41.62 80 SER A C 1
ATOM 580 O O . SER A 1 80 ? 16.710 4.644 -10.833 1.00 41.62 80 SER A O 1
ATOM 582 N N . GLY A 1 81 ? 18.119 5.570 -12.311 1.00 39.19 81 GLY A N 1
ATOM 583 C CA . GLY A 1 81 ? 19.386 5.151 -11.702 1.00 39.19 81 GLY A CA 1
ATOM 584 C C . GLY A 1 81 ? 19.702 5.704 -10.311 1.00 39.19 81 GLY A C 1
ATOM 585 O O . GLY A 1 81 ? 20.851 6.069 -10.075 1.00 39.19 81 GLY A O 1
ATOM 586 N N . ASN A 1 82 ? 18.734 5.800 -9.397 1.00 39.84 82 ASN A N 1
ATOM 587 C CA . ASN A 1 82 ? 18.990 6.322 -8.062 1.00 39.84 82 ASN A CA 1
ATOM 588 C C . ASN A 1 82 ? 17.959 5.901 -6.999 1.00 39.84 82 ASN A C 1
ATOM 590 O O . ASN A 1 82 ? 17.368 6.763 -6.361 1.00 39.84 82 ASN A O 1
ATOM 594 N N . GLY A 1 83 ? 17.716 4.598 -6.795 1.00 50.81 83 GLY A N 1
ATOM 595 C CA . GLY A 1 83 ? 16.934 4.101 -5.643 1.00 50.81 83 GLY A CA 1
ATOM 596 C C . GLY A 1 83 ? 15.558 4.761 -5.449 1.00 50.81 83 GLY A C 1
ATOM 597 O O . GLY A 1 83 ? 15.060 4.829 -4.326 1.00 50.81 83 GLY A O 1
ATOM 598 N N . GLU A 1 84 ? 14.989 5.304 -6.524 1.00 56.78 84 GLU A N 1
ATOM 599 C CA . GLU A 1 84 ? 13.818 6.167 -6.494 1.00 56.78 84 GLU A CA 1
ATOM 600 C C . GLU A 1 84 ? 12.540 5.343 -6.658 1.00 56.78 84 GLU A C 1
ATOM 602 O O . GLU A 1 84 ? 12.499 4.367 -7.409 1.00 56.78 84 GLU A O 1
ATOM 607 N N . ASP A 1 85 ? 11.501 5.718 -5.908 1.00 75.44 85 ASP A N 1
ATOM 608 C CA . ASP A 1 85 ? 10.170 5.123 -6.019 1.00 75.44 85 ASP A CA 1
ATOM 609 C C . ASP A 1 85 ? 9.694 5.172 -7.477 1.00 75.44 85 ASP A C 1
ATOM 611 O O . ASP A 1 85 ? 9.641 6.245 -8.081 1.00 75.44 85 ASP A O 1
ATOM 615 N N . VAL A 1 86 ? 9.296 4.026 -8.034 1.00 86.75 86 VAL A N 1
ATOM 616 C CA . VAL A 1 86 ? 8.830 3.950 -9.426 1.00 86.75 86 VAL A CA 1
ATOM 617 C C . VAL A 1 86 ? 7.306 3.933 -9.466 1.00 86.75 86 VAL A C 1
ATOM 619 O O . VAL A 1 86 ? 6.666 3.169 -8.740 1.00 86.75 86 VAL A O 1
ATOM 622 N N . GLU A 1 87 ? 6.711 4.756 -10.331 1.00 90.12 87 GLU A N 1
ATOM 623 C CA . GLU A 1 87 ? 5.267 4.791 -10.573 1.00 90.12 87 GLU A CA 1
ATOM 624 C C . GLU A 1 87 ? 4.909 4.292 -11.978 1.00 90.12 87 GLU A C 1
ATOM 626 O O . GLU A 1 87 ? 5.465 4.732 -12.982 1.00 90.12 87 GLU A O 1
ATOM 631 N N . TYR A 1 88 ? 3.892 3.437 -12.042 1.00 92.25 88 TYR A N 1
ATOM 632 C CA . TYR A 1 88 ? 3.301 2.920 -13.269 1.00 92.25 88 TYR A CA 1
ATOM 633 C C . TYR A 1 88 ? 1.804 3.201 -13.305 1.00 92.25 88 TYR A C 1
ATOM 635 O O . TYR A 1 88 ? 1.143 3.266 -12.269 1.00 92.25 88 TYR A O 1
ATOM 643 N N . LEU A 1 89 ? 1.243 3.299 -14.502 1.00 93.44 89 LEU A N 1
ATOM 644 C CA . LEU A 1 89 ? -0.195 3.206 -14.717 1.00 93.44 89 LEU A CA 1
ATOM 645 C C . LEU A 1 89 ? -0.569 1.746 -14.947 1.00 93.44 89 LEU A C 1
ATOM 647 O O . LEU A 1 89 ? 0.164 1.014 -15.611 1.00 93.44 89 LEU A O 1
ATOM 651 N N . TYR A 1 90 ? -1.721 1.322 -14.440 1.00 93.69 90 TYR A N 1
ATOM 652 C CA . TYR A 1 90 ? -2.255 -0.002 -14.737 1.00 93.69 90 TYR A CA 1
ATOM 653 C C . TYR A 1 90 ? -3.698 0.072 -15.220 1.00 93.69 90 TYR A C 1
ATOM 655 O O . TYR A 1 90 ? -4.456 0.969 -14.849 1.00 93.69 90 TYR A O 1
ATOM 663 N N . TYR A 1 91 ? -4.078 -0.900 -16.042 1.00 94.00 91 TYR A N 1
ATOM 664 C CA . TYR A 1 91 ? -5.435 -1.104 -16.525 1.00 94.00 91 TYR A CA 1
ATOM 665 C C . TYR A 1 91 ? -5.844 -2.558 -16.329 1.00 94.00 91 TYR A C 1
ATOM 667 O O . TYR A 1 91 ? -5.144 -3.461 -16.789 1.00 94.00 91 TYR A O 1
ATOM 675 N N . VAL A 1 92 ? -6.979 -2.765 -15.667 1.00 92.94 92 VAL A N 1
ATOM 676 C CA . VAL A 1 92 ? -7.642 -4.062 -15.526 1.00 92.94 92 VAL A CA 1
ATOM 677 C C . VAL A 1 92 ? -8.845 -4.079 -16.463 1.00 92.94 92 VAL A C 1
ATOM 679 O O . VAL A 1 92 ? -9.803 -3.325 -16.283 1.00 92.94 92 VAL A O 1
ATOM 682 N N . ALA A 1 93 ? -8.781 -4.925 -17.483 1.00 90.81 93 ALA A N 1
ATOM 683 C CA . ALA A 1 93 ? -9.856 -5.144 -18.434 1.00 90.81 93 ALA A CA 1
ATOM 684 C C . ALA A 1 93 ? -10.988 -5.978 -17.807 1.00 90.81 93 ALA A C 1
ATOM 686 O O . ALA A 1 93 ? -10.786 -6.730 -16.852 1.00 90.81 93 ALA A O 1
ATOM 687 N N . GLY A 1 94 ? -12.198 -5.868 -18.364 1.00 87.94 94 GLY A N 1
ATOM 688 C CA . GLY A 1 94 ? -13.375 -6.590 -17.860 1.00 87.94 94 GLY A CA 1
ATOM 689 C C . GLY A 1 94 ? -13.293 -8.117 -17.989 1.00 87.94 94 GLY A C 1
ATOM 690 O O . GLY A 1 94 ? -14.059 -8.824 -17.342 1.00 87.94 94 GLY A O 1
ATOM 691 N N . ASP A 1 95 ? -12.363 -8.625 -18.798 1.00 92.12 95 ASP A N 1
ATOM 692 C CA . ASP A 1 95 ? -12.038 -10.047 -18.948 1.00 92.12 95 ASP A CA 1
ATOM 693 C C . ASP A 1 95 ? -10.959 -10.531 -17.957 1.00 92.12 95 ASP A C 1
ATOM 695 O O . ASP A 1 95 ? -10.576 -11.700 -17.983 1.00 92.12 95 ASP A O 1
ATOM 699 N N . GLY A 1 96 ? -10.469 -9.646 -17.081 1.00 88.06 96 GLY A N 1
ATOM 700 C CA . GLY A 1 96 ? -9.396 -9.924 -16.128 1.00 88.06 96 GLY A CA 1
ATOM 701 C C . GLY A 1 96 ? -7.984 -9.717 -16.685 1.00 88.06 96 GLY A C 1
ATOM 702 O O . GLY A 1 96 ? -7.016 -9.940 -15.958 1.00 88.06 96 GLY A O 1
ATOM 703 N N . GLY A 1 97 ? -7.833 -9.278 -17.939 1.00 93.12 97 GLY A N 1
ATOM 704 C CA . GLY A 1 97 ? -6.532 -8.915 -18.498 1.00 93.12 97 GLY A CA 1
ATOM 705 C C . GLY A 1 97 ? -5.939 -7.684 -17.808 1.00 93.12 97 GLY A C 1
ATOM 706 O O . GLY A 1 97 ? -6.643 -6.708 -17.563 1.00 93.12 97 GLY A O 1
ATOM 707 N N . VAL A 1 98 ? -4.635 -7.697 -17.521 1.00 93.38 98 VAL A N 1
ATOM 708 C CA . VAL A 1 98 ? -3.938 -6.567 -16.883 1.00 93.38 98 VAL A CA 1
ATOM 709 C C . VAL A 1 98 ? -2.854 -6.029 -17.806 1.00 93.38 98 VAL A C 1
ATOM 711 O O . VAL A 1 98 ? -2.074 -6.794 -18.372 1.00 93.38 98 VAL A O 1
ATOM 714 N N . LYS A 1 99 ? -2.793 -4.704 -17.947 1.00 93.12 99 LYS A N 1
ATOM 715 C CA . LYS A 1 99 ? -1.710 -3.999 -18.641 1.00 93.12 99 LYS A CA 1
ATOM 716 C C . LYS A 1 99 ? -1.073 -2.980 -17.705 1.00 93.12 99 LYS A C 1
ATOM 718 O O . LYS A 1 99 ? -1.786 -2.328 -16.947 1.00 93.12 99 LYS A O 1
ATOM 723 N N . VAL A 1 100 ? 0.247 -2.849 -17.777 1.00 91.94 100 VAL A N 1
ATOM 724 C CA . VAL A 1 100 ? 1.044 -1.901 -16.989 1.00 91.94 100 VAL A CA 1
ATOM 725 C C . VAL A 1 100 ? 1.870 -1.057 -17.953 1.00 91.94 100 VAL A C 1
ATOM 727 O O . VAL A 1 100 ? 2.419 -1.593 -18.915 1.00 91.94 100 VAL A O 1
ATOM 730 N N . PHE A 1 101 ? 1.927 0.249 -17.714 1.00 90.56 101 PHE A N 1
ATOM 731 C CA . PHE A 1 101 ? 2.581 1.224 -18.583 1.00 90.56 101 PHE A CA 1
ATOM 732 C C . PHE A 1 101 ? 3.356 2.243 -17.748 1.00 90.56 101 PHE A C 1
ATOM 734 O O . PHE A 1 101 ? 2.947 2.578 -16.635 1.00 90.56 101 PHE A O 1
ATOM 741 N N . GLU A 1 102 ? 4.453 2.765 -18.287 1.00 87.75 102 GLU A N 1
ATOM 742 C CA . GLU A 1 102 ? 5.180 3.874 -17.669 1.00 87.75 102 GLU A CA 1
ATOM 743 C C . GLU A 1 102 ? 4.340 5.156 -17.695 1.00 87.75 102 GLU A C 1
ATOM 745 O O . GLU A 1 102 ? 3.570 5.418 -18.625 1.00 87.75 102 GLU A O 1
ATOM 750 N N . ARG A 1 103 ? 4.467 5.974 -16.651 1.00 74.19 103 ARG A N 1
ATOM 751 C CA . ARG A 1 103 ? 3.755 7.248 -16.570 1.00 74.19 103 ARG A CA 1
ATOM 752 C C . ARG A 1 103 ? 4.492 8.304 -17.405 1.00 74.19 103 ARG A C 1
ATOM 754 O O . ARG A 1 103 ? 5.503 8.832 -16.962 1.00 74.19 103 ARG A O 1
ATOM 761 N N . GLY A 1 104 ? 3.936 8.669 -18.564 1.00 69.25 104 GLY A N 1
ATOM 762 C CA . GLY A 1 104 ? 4.437 9.773 -19.403 1.00 69.25 104 GLY A CA 1
ATOM 763 C C . GLY A 1 104 ? 5.159 9.370 -20.694 1.00 69.25 104 GLY A C 1
ATOM 764 O O . GLY A 1 104 ? 5.770 10.243 -21.310 1.00 69.25 104 GLY A O 1
ATOM 765 N N . ALA A 1 105 ? 5.079 8.095 -21.090 1.00 53.22 105 ALA A N 1
ATOM 766 C CA . ALA A 1 105 ? 5.533 7.589 -22.390 1.00 53.22 105 ALA A CA 1
ATOM 767 C C . ALA A 1 105 ? 4.435 7.659 -23.467 1.00 53.22 105 ALA A C 1
ATOM 769 O O . ALA A 1 105 ? 3.239 7.534 -23.107 1.00 53.22 105 ALA A O 1
#